Protein AF-A0A5N5H9E5-F1 (afdb_monomer_lite)

Structure (mmCIF, N/CA/C/O backbone):
data_AF-A0A5N5H9E5-F1
#
_entry.id   AF-A0A5N5H9E5-F1
#
loop_
_atom_site.group_PDB
_atom_site.id
_atom_site.type_symbol
_atom_site.label_atom_id
_atom_site.label_alt_id
_atom_site.label_comp_id
_atom_site.label_asym_id
_atom_site.label_entity_id
_atom_site.label_seq_id
_atom_site.pdbx_PDB_ins_code
_atom_site.Cartn_x
_atom_site.Cartn_y
_atom_site.Cartn_z
_atom_site.occupancy
_atom_site.B_iso_or_equiv
_atom_site.auth_seq_id
_atom_site.auth_comp_id
_atom_site.auth_asym_id
_atom_site.auth_atom_id
_atom_site.pdbx_PDB_model_num
ATOM 1 N N . MET A 1 1 ? -6.310 -2.567 -4.859 1.00 86.06 1 MET A N 1
ATOM 2 C CA . MET A 1 1 ? -6.602 -1.436 -3.946 1.00 86.06 1 MET A CA 1
ATOM 3 C C . MET A 1 1 ? -6.252 -1.891 -2.545 1.00 86.06 1 MET A C 1
ATOM 5 O O . MET A 1 1 ? -6.717 -2.955 -2.162 1.00 86.06 1 MET A O 1
ATOM 9 N N . GLU A 1 2 ? -5.451 -1.127 -1.807 1.00 93.12 2 GLU A N 1
ATOM 10 C CA . GLU A 1 2 ? -4.967 -1.506 -0.473 1.00 93.12 2 GLU A CA 1
ATOM 11 C C . GLU A 1 2 ? -5.280 -0.412 0.547 1.00 93.12 2 GLU A C 1
ATOM 13 O O . GLU A 1 2 ? -5.255 0.776 0.218 1.00 93.12 2 GLU A O 1
ATOM 18 N N . ILE A 1 3 ? -5.565 -0.806 1.791 1.00 95.50 3 ILE A N 1
ATOM 19 C CA . ILE A 1 3 ? -5.853 0.115 2.894 1.00 95.50 3 ILE A CA 1
ATOM 20 C C . ILE A 1 3 ? -4.979 -0.265 4.088 1.00 95.50 3 ILE A C 1
ATOM 22 O O . ILE A 1 3 ? -5.085 -1.366 4.622 1.00 95.50 3 ILE A O 1
ATOM 26 N N . TYR A 1 4 ? -4.143 0.673 4.532 1.00 96.44 4 TYR A N 1
ATOM 27 C CA . TYR A 1 4 ? -3.270 0.510 5.694 1.00 96.44 4 TYR A CA 1
ATOM 28 C C . TYR A 1 4 ? -3.863 1.258 6.884 1.00 96.44 4 TYR A C 1
ATOM 30 O O . TYR A 1 4 ? -4.054 2.473 6.826 1.00 96.44 4 TYR A O 1
ATOM 38 N N . VAL A 1 5 ? -4.133 0.540 7.975 1.00 96.94 5 VAL A N 1
ATOM 39 C CA . VAL A 1 5 ? -4.776 1.096 9.173 1.00 96.94 5 VAL A CA 1
ATOM 40 C C . VAL A 1 5 ? -4.010 0.745 10.441 1.00 96.94 5 VAL A C 1
ATOM 42 O O . VAL A 1 5 ? -3.345 -0.284 10.528 1.00 96.94 5 VAL A O 1
ATOM 45 N N . VAL A 1 6 ? -4.141 1.599 11.455 1.00 96.69 6 VAL A N 1
ATOM 46 C CA . VAL A 1 6 ? -3.755 1.280 12.833 1.00 96.69 6 VAL A CA 1
ATOM 47 C C . VAL A 1 6 ? -5.039 1.014 13.601 1.00 96.69 6 VAL A C 1
ATOM 49 O O . VAL A 1 6 ? -5.845 1.924 13.774 1.00 96.69 6 VAL A O 1
ATOM 52 N N . ALA A 1 7 ? -5.231 -0.223 14.049 1.00 95.88 7 ALA A N 1
ATOM 53 C CA . ALA A 1 7 ? -6.426 -0.640 14.773 1.00 95.88 7 ALA 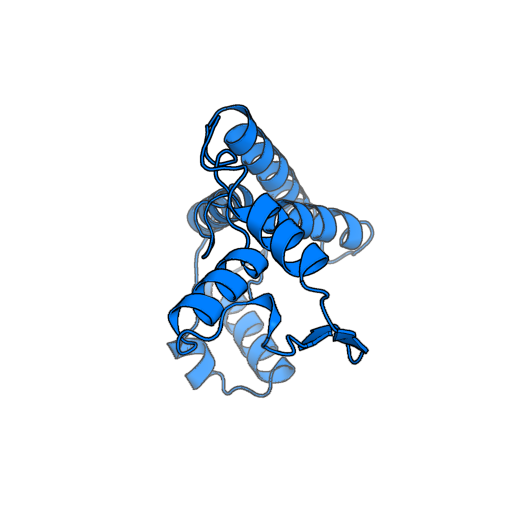A CA 1
ATOM 54 C C . ALA A 1 7 ? -6.084 -1.030 16.217 1.00 95.88 7 ALA A C 1
ATOM 56 O O . ALA A 1 7 ? -5.076 -1.689 16.462 1.00 95.88 7 ALA A O 1
ATOM 57 N N . LEU A 1 8 ? -6.951 -0.664 17.167 1.00 95.44 8 LEU A N 1
ATOM 58 C CA . LEU A 1 8 ? -6.832 -1.086 18.573 1.00 95.44 8 LEU A CA 1
ATOM 59 C C . LEU A 1 8 ? -7.134 -2.581 18.759 1.00 95.44 8 LEU A C 1
ATOM 61 O O . LEU A 1 8 ? -6.626 -3.217 19.675 1.00 95.44 8 LEU A O 1
ATOM 65 N N . SER A 1 9 ? -7.964 -3.145 17.880 1.00 97.25 9 SER A N 1
ATOM 66 C CA . SER A 1 9 ? -8.288 -4.567 17.822 1.00 97.25 9 SER A CA 1
ATOM 67 C C . SER A 1 9 ? -8.272 -5.006 16.368 1.00 97.25 9 SER A C 1
ATOM 69 O O . SER A 1 9 ? -8.953 -4.407 15.537 1.00 97.25 9 SER A O 1
ATOM 71 N N . GLN A 1 10 ? -7.518 -6.063 16.066 1.00 93.25 10 GLN A N 1
ATOM 72 C CA . GLN A 1 10 ? -7.395 -6.588 14.705 1.00 93.25 10 GLN A CA 1
ATOM 73 C C . GLN A 1 10 ? -8.758 -7.014 14.153 1.00 93.25 10 GLN A C 1
ATOM 75 O O . GLN A 1 10 ? -9.185 -6.520 13.116 1.00 93.25 10 GLN A O 1
ATOM 80 N N . HIS A 1 11 ? -9.489 -7.856 14.886 1.00 94.75 11 HIS A N 1
ATOM 81 C CA . HIS A 1 11 ? -10.773 -8.374 14.416 1.00 94.75 11 HIS A CA 1
ATOM 82 C C . HIS A 1 11 ? -11.819 -7.265 14.218 1.00 94.75 11 HIS A C 1
ATOM 84 O O . HIS A 1 11 ? -12.516 -7.246 13.204 1.00 94.75 11 HIS A O 1
ATOM 90 N N . ARG A 1 12 ? -11.938 -6.323 15.169 1.00 96.56 12 ARG A N 1
ATOM 91 C CA . ARG A 1 12 ? -12.896 -5.210 15.037 1.00 96.56 12 ARG A CA 1
ATOM 92 C C . ARG A 1 12 ? -12.495 -4.249 13.921 1.00 96.56 12 ARG A C 1
ATOM 94 O O . ARG A 1 12 ? -13.334 -3.928 13.092 1.00 96.56 12 ARG A O 1
ATOM 101 N N . GLY A 1 13 ? -11.215 -3.883 13.841 1.00 96.50 13 GLY A N 1
ATOM 102 C CA . GLY A 1 13 ? -10.713 -2.990 12.797 1.00 96.50 13 GLY A CA 1
ATOM 103 C C . GLY A 1 13 ? -10.916 -3.557 11.392 1.00 96.50 13 GLY A C 1
ATOM 104 O O . GLY A 1 13 ? -11.379 -2.847 10.507 1.00 96.50 13 GLY A O 1
ATOM 105 N N . VAL A 1 14 ? -10.650 -4.851 11.186 1.00 96.62 14 VAL A N 1
ATOM 106 C CA . VAL A 1 14 ? -10.886 -5.506 9.888 1.00 96.62 14 VAL A CA 1
ATOM 107 C C . VAL A 1 14 ? -12.366 -5.500 9.523 1.00 96.62 14 VAL A C 1
ATOM 109 O O . VAL A 1 14 ? -12.708 -5.215 8.375 1.00 96.62 14 VAL A O 1
ATOM 112 N N . LYS A 1 15 ? -13.248 -5.786 10.487 1.00 97.00 15 LYS A N 1
ATOM 113 C CA . LYS A 1 15 ? -14.696 -5.737 10.273 1.00 97.00 15 LYS A CA 1
ATOM 114 C C . LYS A 1 15 ? -15.147 -4.333 9.857 1.00 97.00 15 LYS A C 1
ATOM 116 O O . LYS A 1 15 ? -15.760 -4.197 8.804 1.00 97.00 15 LYS A O 1
ATOM 121 N N . GLU A 1 16 ? -14.772 -3.310 10.622 1.00 97.69 16 GLU A N 1
ATOM 122 C CA . GLU A 1 16 ? -15.141 -1.910 10.366 1.00 97.69 16 GLU A CA 1
ATOM 123 C C . GLU A 1 16 ? -14.642 -1.419 8.998 1.00 97.69 16 GLU A C 1
ATOM 125 O O . GLU A 1 16 ? -15.397 -0.813 8.238 1.00 97.69 16 GLU A O 1
ATOM 130 N N . VAL A 1 17 ? -13.392 -1.733 8.633 1.00 97.31 17 VAL A N 1
ATOM 131 C CA . VAL A 1 17 ? -12.836 -1.377 7.317 1.00 97.31 17 VAL A CA 1
ATOM 132 C C . VAL A 1 17 ? -13.564 -2.108 6.189 1.00 97.31 17 VAL A C 1
ATOM 134 O O . VAL A 1 17 ? -13.841 -1.508 5.155 1.00 97.31 17 VAL A O 1
ATOM 137 N N . THR A 1 18 ? -13.915 -3.381 6.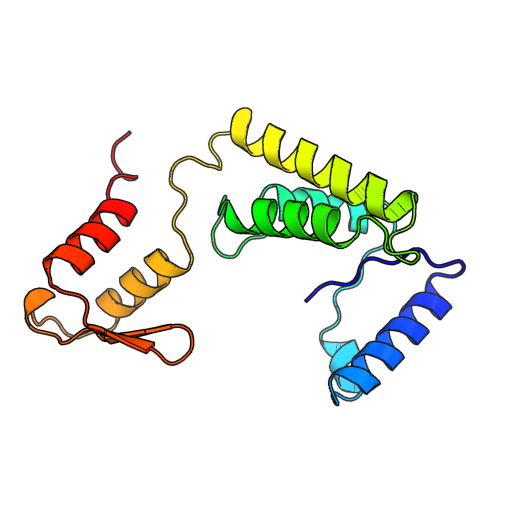376 1.00 97.12 18 THR A N 1
ATOM 138 C CA . THR A 1 18 ? -14.622 -4.163 5.346 1.00 97.12 18 THR A CA 1
ATOM 139 C C . THR A 1 18 ? -16.047 -3.648 5.133 1.00 97.12 18 THR A C 1
ATOM 141 O O . THR A 1 18 ? -16.496 -3.522 3.995 1.00 97.12 18 THR A O 1
ATOM 144 N N . GLU A 1 19 ? -16.752 -3.298 6.210 1.00 97.25 19 GLU A N 1
ATOM 145 C CA . GLU A 1 19 ? -18.079 -2.675 6.141 1.00 97.25 19 GLU A CA 1
ATOM 146 C C . GLU A 1 19 ? -18.014 -1.303 5.459 1.00 97.25 19 GLU A C 1
ATOM 148 O O . GLU A 1 19 ? -18.841 -0.997 4.597 1.00 97.25 19 GLU A O 1
ATOM 153 N N . TRP A 1 20 ? -16.991 -0.502 5.775 1.00 97.81 20 TRP A N 1
ATOM 154 C CA . TRP A 1 20 ? -16.737 0.761 5.088 1.00 97.81 20 TRP A CA 1
ATOM 155 C C . TRP A 1 20 ? -16.476 0.552 3.589 1.00 97.81 20 TRP A C 1
ATOM 157 O O . TRP A 1 20 ? -17.109 1.214 2.769 1.00 97.81 20 TRP A O 1
ATOM 167 N N . MET A 1 21 ? -15.627 -0.412 3.211 1.00 96.94 21 MET A N 1
ATOM 168 C CA . MET A 1 21 ? -15.360 -0.745 1.806 1.00 96.94 21 MET A CA 1
ATOM 169 C C . MET A 1 21 ? -16.633 -1.159 1.068 1.00 96.94 21 MET A C 1
ATOM 171 O O . MET A 1 21 ? -16.857 -0.706 -0.054 1.00 96.94 21 MET A O 1
ATOM 175 N N . SER A 1 22 ? -17.479 -1.978 1.695 1.00 97.19 22 SER A N 1
ATOM 176 C CA . SER A 1 22 ? -18.761 -2.393 1.120 1.00 97.19 22 SER A CA 1
ATOM 177 C C . SER A 1 22 ? -19.670 -1.190 0.874 1.00 97.19 22 SER A C 1
ATOM 179 O O . SER A 1 22 ? -20.167 -1.005 -0.235 1.00 97.19 22 SER A O 1
ATOM 181 N N . LYS A 1 23 ? -19.797 -0.297 1.863 1.00 97.62 23 LYS A N 1
ATOM 182 C CA . LYS A 1 23 ? -20.603 0.925 1.747 1.00 97.62 23 LYS A CA 1
ATOM 183 C C . LYS A 1 23 ? -20.090 1.877 0.663 1.00 97.62 23 LYS A C 1
ATOM 185 O O . LYS A 1 23 ? -20.892 2.511 -0.014 1.00 97.62 23 LYS A O 1
ATOM 190 N N . THR A 1 24 ? -18.774 2.006 0.515 1.00 96.69 24 THR A N 1
ATOM 191 C CA . THR A 1 24 ? -18.159 2.928 -0.450 1.00 96.69 24 THR A CA 1
ATOM 192 C C . THR A 1 24 ? -18.160 2.382 -1.877 1.00 96.69 24 THR A C 1
ATOM 194 O O . THR A 1 24 ? -18.317 3.156 -2.815 1.00 96.69 24 THR A O 1
ATOM 197 N N . SER A 1 25 ? -17.977 1.072 -2.053 1.00 95.50 25 SER A N 1
ATOM 198 C CA . SER A 1 25 ? -17.899 0.438 -3.378 1.00 95.50 25 SER A CA 1
ATOM 199 C C . SER A 1 25 ? -19.243 -0.065 -3.910 1.00 95.50 25 SER A C 1
ATOM 201 O O . SER A 1 25 ? -19.370 -0.268 -5.113 1.00 95.50 25 SER A O 1
ATOM 203 N N . GLY A 1 26 ? -20.227 -0.299 -3.035 1.00 95.94 26 GLY A N 1
ATOM 204 C CA . GLY A 1 26 ? -21.482 -0.975 -3.376 1.00 95.94 26 GLY A CA 1
ATOM 205 C C . GLY A 1 26 ? -21.368 -2.503 -3.464 1.00 95.94 26 GLY A C 1
ATOM 206 O O . GLY A 1 26 ? -22.378 -3.170 -3.674 1.00 95.94 26 GLY A O 1
ATOM 207 N N . VAL A 1 27 ? -20.170 -3.069 -3.278 1.00 96.88 27 VAL A N 1
ATOM 208 C CA . VAL A 1 27 ? -19.931 -4.519 -3.321 1.00 96.88 27 VAL A CA 1
ATOM 209 C C . VAL A 1 27 ? -20.325 -5.153 -1.980 1.00 96.88 27 VAL A C 1
ATOM 211 O O . VAL A 1 27 ? -19.908 -4.648 -0.931 1.00 96.88 27 VAL A O 1
ATOM 214 N N . PRO A 1 28 ? -21.097 -6.256 -1.954 1.00 97.69 28 PRO A N 1
ATOM 215 C CA . PRO A 1 28 ? -21.467 -6.933 -0.713 1.00 97.69 28 PRO A CA 1
ATOM 216 C C . PRO A 1 28 ? -20.254 -7.395 0.108 1.00 97.69 28 PRO A C 1
ATOM 218 O O . PRO A 1 28 ? -19.263 -7.883 -0.432 1.00 97.69 28 PRO A O 1
ATOM 221 N N . VAL A 1 29 ? -20.356 -7.329 1.441 1.00 96.62 29 VAL A N 1
ATOM 222 C CA . VAL A 1 29 ? -19.297 -7.796 2.363 1.00 96.62 29 VAL A CA 1
ATOM 223 C C . VAL A 1 29 ? -18.903 -9.254 2.099 1.00 96.62 29 VAL A C 1
ATOM 225 O O . VAL A 1 29 ? -17.728 -9.597 2.208 1.00 96.62 29 VAL A O 1
ATOM 228 N N . SER A 1 30 ? -19.861 -10.114 1.746 1.00 96.12 30 SER A N 1
ATOM 229 C CA . SER A 1 30 ? -19.603 -11.524 1.432 1.00 96.12 30 SER A CA 1
ATOM 230 C C . SER A 1 30 ? -18.671 -11.693 0.233 1.00 96.12 30 SER A C 1
ATOM 232 O O . SER A 1 30 ? -17.759 -12.509 0.295 1.00 96.12 30 SER A O 1
ATOM 234 N N . GLU A 1 31 ? -18.868 -10.898 -0.817 1.00 95.94 31 GLU A N 1
ATOM 235 C CA . GLU A 1 31 ? -18.039 -10.911 -2.025 1.00 95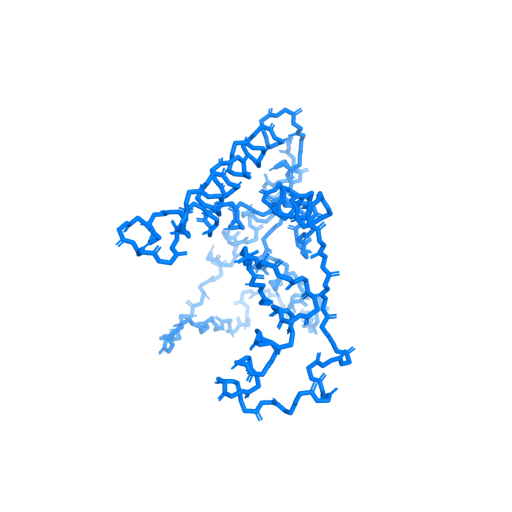.94 31 GLU A CA 1
ATOM 236 C C . GLU A 1 31 ? -16.657 -10.310 -1.745 1.00 95.94 31 GLU A C 1
ATOM 238 O O . GLU A 1 31 ? -15.636 -10.905 -2.087 1.00 95.94 31 GLU A O 1
ATOM 243 N N . LEU A 1 32 ? -16.596 -9.200 -1.000 1.00 94.62 32 LEU A N 1
ATOM 244 C CA . LEU A 1 32 ? -15.320 -8.633 -0.557 1.00 94.62 32 LEU A CA 1
ATOM 245 C C . LEU A 1 32 ? -14.503 -9.645 0.251 1.00 94.62 32 LEU A C 1
ATOM 247 O O . LEU A 1 32 ? -13.308 -9.784 0.019 1.00 94.62 32 LEU A O 1
ATOM 251 N N . CYS A 1 33 ? -15.125 -10.380 1.174 1.00 93.56 33 CYS A N 1
ATOM 252 C CA . CYS A 1 33 ? -14.439 -11.380 1.991 1.00 93.56 33 CYS A CA 1
ATOM 253 C C . CYS A 1 33 ? -13.832 -12.532 1.175 1.00 93.56 33 CYS A C 1
ATOM 255 O O . CYS A 1 33 ? -12.838 -13.097 1.625 1.00 93.56 33 CYS A O 1
ATOM 257 N N . GLN A 1 34 ? -14.385 -12.867 0.004 1.00 94.31 34 GLN A N 1
ATOM 258 C CA . GLN A 1 34 ? -13.849 -13.920 -0.870 1.00 94.31 34 GLN A CA 1
ATOM 259 C C . GLN A 1 34 ? -12.562 -13.492 -1.586 1.00 94.31 34 GLN A C 1
ATOM 261 O O . GLN A 1 34 ? -11.706 -14.329 -1.858 1.00 94.31 34 GLN A O 1
ATOM 266 N N . HIS A 1 35 ? -12.406 -12.193 -1.853 1.00 92.25 35 HIS A N 1
ATOM 267 C CA . HIS A 1 35 ? -11.272 -11.640 -2.602 1.00 92.25 35 HIS A CA 1
ATOM 268 C C . HIS A 1 35 ? -10.345 -10.757 -1.753 1.00 92.25 35 HIS A C 1
ATOM 270 O O . HIS A 1 35 ? -9.388 -10.176 -2.267 1.00 92.25 35 HIS A O 1
ATOM 276 N N . ARG A 1 36 ? -10.616 -10.620 -0.450 1.00 91.75 36 ARG A N 1
ATOM 277 C CA . ARG A 1 36 ? -9.841 -9.753 0.441 1.00 91.75 36 ARG A CA 1
ATOM 278 C C . ARG A 1 36 ? -8.488 -10.375 0.759 1.00 91.75 36 ARG A C 1
ATOM 280 O O . ARG A 1 36 ? -8.402 -11.405 1.422 1.00 91.75 36 ARG A O 1
ATOM 287 N N . PHE A 1 37 ? -7.439 -9.644 0.414 1.00 94.19 37 PHE A N 1
ATOM 288 C CA . PHE A 1 37 ? -6.095 -9.852 0.934 1.00 94.19 37 PHE A CA 1
ATOM 289 C C . PHE A 1 37 ? -5.934 -9.181 2.304 1.00 94.19 37 PHE A C 1
ATOM 291 O O . PHE A 1 37 ? -6.368 -8.041 2.493 1.00 94.19 37 PHE A O 1
ATOM 298 N N . LEU A 1 38 ? -5.350 -9.885 3.278 1.00 96.62 38 LEU A N 1
ATOM 299 C CA . LEU A 1 38 ? -5.248 -9.407 4.655 1.00 96.62 38 LEU A CA 1
ATOM 300 C C . LEU A 1 38 ? -3.920 -9.813 5.292 1.00 96.62 38 LEU A C 1
ATOM 302 O O . LEU A 1 38 ? -3.627 -10.998 5.415 1.00 96.62 38 LEU A O 1
ATOM 306 N N . LEU A 1 39 ? -3.165 -8.819 5.756 1.00 97.25 39 LEU A N 1
ATOM 307 C CA . LEU A 1 39 ? -1.895 -8.994 6.456 1.00 97.25 39 LEU A CA 1
ATOM 308 C C . LEU A 1 39 ? -1.873 -8.171 7.742 1.00 97.25 39 LEU A C 1
ATOM 310 O O . LEU A 1 39 ? -2.563 -7.156 7.863 1.00 97.25 39 LEU A O 1
ATOM 314 N N . TYR A 1 40 ? -1.032 -8.578 8.693 1.00 97.19 40 TYR A N 1
ATOM 315 C CA . TYR A 1 40 ? -0.917 -7.920 9.990 1.00 97.19 40 TYR A CA 1
ATOM 316 C C . TYR A 1 40 ? 0.527 -7.549 10.312 1.00 97.19 40 TYR A C 1
ATOM 318 O O . TYR A 1 40 ? 1.459 -8.289 10.017 1.00 97.19 40 TYR A O 1
ATOM 326 N N . ASN A 1 41 ? 0.707 -6.425 11.008 1.00 96.50 41 ASN A N 1
ATOM 327 C CA . ASN A 1 41 ? 1.965 -6.042 11.650 1.00 96.50 41 ASN A CA 1
ATOM 328 C C . ASN A 1 41 ? 3.192 -6.133 10.716 1.00 96.50 41 ASN A C 1
ATOM 330 O O . ASN A 1 41 ? 3.349 -5.312 9.809 1.00 96.50 41 ASN A O 1
ATOM 334 N N . LYS A 1 42 ? 4.076 -7.109 10.970 1.00 97.06 42 LYS A N 1
ATOM 335 C CA . LYS A 1 42 ? 5.313 -7.322 10.215 1.00 97.06 42 LYS A CA 1
ATOM 336 C C . LYS A 1 42 ? 5.021 -7.712 8.774 1.00 97.06 42 LYS A C 1
ATOM 338 O O . LYS A 1 42 ? 5.648 -7.141 7.896 1.00 97.06 42 LYS A O 1
ATOM 343 N N . ASP A 1 43 ? 4.034 -8.570 8.539 1.00 96.88 43 ASP A N 1
ATOM 344 C CA . ASP A 1 43 ? 3.695 -9.032 7.192 1.00 96.88 43 ASP A CA 1
ATOM 345 C C . ASP A 1 43 ? 3.146 -7.872 6.356 1.00 96.88 43 ASP A C 1
ATOM 347 O O . ASP A 1 43 ? 3.577 -7.656 5.233 1.00 96.88 43 ASP A O 1
ATOM 351 N N . ALA A 1 44 ? 2.289 -7.027 6.942 1.00 96.69 44 ALA A N 1
ATOM 352 C CA . ALA A 1 44 ? 1.798 -5.819 6.271 1.00 96.69 44 ALA A CA 1
ATOM 353 C C . ALA A 1 44 ? 2.922 -4.804 5.980 1.00 96.69 44 ALA A C 1
ATOM 355 O O . ALA A 1 44 ? 2.889 -4.095 4.975 1.00 96.69 44 ALA A O 1
ATOM 356 N N . THR A 1 45 ? 3.920 -4.721 6.865 1.00 97.31 45 THR A N 1
ATOM 357 C CA . THR A 1 45 ? 5.098 -3.861 6.664 1.00 97.31 45 THR A CA 1
ATOM 358 C C . THR A 1 45 ? 5.983 -4.399 5.543 1.00 97.31 45 THR A C 1
ATOM 360 O O . THR A 1 45 ? 6.407 -3.633 4.681 1.00 97.31 45 THR A O 1
ATOM 363 N N . GLN A 1 46 ? 6.235 -5.708 5.561 1.00 96.12 46 GLN A N 1
ATOM 364 C CA . GLN A 1 46 ? 7.019 -6.424 4.565 1.00 96.12 46 GLN A CA 1
ATOM 365 C C . GLN A 1 46 ? 6.384 -6.289 3.179 1.00 96.12 46 GLN A C 1
ATOM 367 O O . GLN A 1 46 ? 7.061 -5.862 2.250 1.00 96.12 46 GLN A O 1
ATOM 372 N N . HIS A 1 47 ? 5.073 -6.512 3.078 1.00 95.06 47 HIS A N 1
ATOM 373 C CA . HIS A 1 47 ? 4.305 -6.336 1.846 1.00 95.06 47 HIS A CA 1
ATOM 374 C C . HIS A 1 47 ? 4.463 -4.932 1.263 1.00 95.06 47 HIS A C 1
ATOM 376 O O . HIS A 1 47 ? 4.856 -4.773 0.112 1.00 95.06 47 HIS A O 1
ATOM 382 N N . LEU A 1 48 ? 4.279 -3.880 2.071 1.00 95.44 48 LEU A N 1
ATOM 383 C CA . LEU A 1 48 ? 4.466 -2.510 1.585 1.00 95.44 48 LEU A CA 1
ATOM 384 C C . LEU A 1 48 ? 5.901 -2.251 1.095 1.00 95.44 48 LEU A C 1
ATOM 386 O O . LEU A 1 48 ? 6.108 -1.455 0.173 1.00 95.44 48 LEU A O 1
ATOM 390 N N . PHE A 1 49 ? 6.903 -2.877 1.717 1.00 94.94 49 PHE A N 1
ATOM 391 C CA . PHE A 1 49 ? 8.296 -2.763 1.289 1.00 94.94 49 PHE A CA 1
ATOM 392 C C . PHE A 1 49 ? 8.536 -3.479 -0.041 1.00 94.94 49 PHE A C 1
ATOM 394 O O . PHE A 1 49 ? 9.169 -2.891 -0.917 1.00 94.94 49 PHE A O 1
ATOM 401 N N . GLU A 1 50 ? 7.990 -4.680 -0.220 1.00 91.31 50 GLU A N 1
ATOM 402 C CA . GLU A 1 50 ? 8.056 -5.458 -1.464 1.00 91.31 50 GLU A CA 1
ATOM 403 C C . GLU A 1 50 ? 7.344 -4.739 -2.616 1.00 91.31 50 GLU A C 1
ATOM 405 O O . GLU A 1 50 ? 7.933 -4.533 -3.683 1.00 91.31 50 GLU A O 1
ATOM 410 N N . VAL A 1 51 ? 6.137 -4.225 -2.364 1.00 90.00 51 VAL A N 1
ATOM 411 C CA . VAL A 1 51 ? 5.377 -3.378 -3.295 1.00 90.00 51 VAL A CA 1
ATOM 412 C C . VAL A 1 51 ? 6.177 -2.123 -3.657 1.00 90.00 51 VAL A C 1
ATOM 414 O O . VAL A 1 51 ? 6.369 -1.814 -4.832 1.00 90.00 51 VAL A O 1
ATOM 417 N N . SER A 1 52 ? 6.732 -1.409 -2.671 1.00 90.38 52 SER A N 1
ATOM 418 C CA . SER A 1 52 ? 7.520 -0.185 -2.920 1.00 90.38 52 SER A CA 1
ATOM 419 C C . SER A 1 52 ? 8.826 -0.454 -3.678 1.00 90.38 52 SER A C 1
ATOM 421 O O . SER A 1 52 ? 9.298 0.401 -4.442 1.00 90.38 52 SER A O 1
ATOM 423 N N . ALA A 1 53 ? 9.417 -1.632 -3.476 1.00 87.94 53 ALA A N 1
ATOM 424 C CA . ALA A 1 53 ? 10.571 -2.118 -4.222 1.00 87.94 53 ALA A CA 1
ATOM 425 C C . ALA A 1 53 ? 10.218 -2.512 -5.666 1.00 87.94 53 ALA A C 1
ATOM 427 O O . ALA A 1 53 ? 11.101 -2.500 -6.518 1.00 87.94 53 ALA A O 1
ATOM 428 N N . GLY A 1 54 ? 8.938 -2.758 -5.964 1.00 80.44 54 GLY A N 1
ATOM 429 C CA . GLY A 1 54 ? 8.474 -3.227 -7.269 1.00 80.44 54 GLY A CA 1
ATOM 430 C C . GLY A 1 54 ? 8.677 -4.730 -7.476 1.00 80.44 54 GLY A C 1
ATOM 431 O O . GLY A 1 54 ? 8.744 -5.161 -8.624 1.00 80.44 54 GLY A O 1
ATOM 432 N N . LEU A 1 55 ? 8.809 -5.496 -6.384 1.00 77.19 55 LEU A N 1
ATOM 433 C CA . LEU A 1 55 ? 8.920 -6.961 -6.399 1.00 77.19 55 LEU A CA 1
ATOM 434 C C . LEU A 1 55 ? 7.559 -7.634 -6.616 1.00 77.19 55 LEU A C 1
ATOM 436 O O . LEU A 1 55 ? 7.492 -8.676 -7.253 1.00 77.19 55 LEU A O 1
ATOM 440 N N . ASP A 1 56 ? 6.490 -7.005 -6.128 1.00 65.56 56 ASP A N 1
ATOM 441 C CA . ASP A 1 56 ? 5.104 -7.473 -6.259 1.00 65.56 56 ASP A CA 1
ATOM 442 C C . ASP A 1 56 ? 4.334 -6.664 -7.322 1.00 65.56 56 ASP A C 1
ATOM 444 O O . ASP A 1 56 ? 3.212 -6.200 -7.129 1.00 65.56 56 ASP A O 1
ATOM 448 N N . SER A 1 57 ? 4.999 -6.384 -8.444 1.00 63.62 57 SER A N 1
ATOM 449 C CA . SER A 1 57 ? 4.418 -5.662 -9.577 1.00 63.62 57 SER A CA 1
ATOM 450 C C . SER A 1 57 ? 4.211 -6.616 -10.746 1.00 63.62 57 SER A C 1
ATOM 452 O O . SER A 1 57 ? 5.094 -7.419 -11.044 1.00 63.62 57 SER A O 1
ATOM 454 N N . LEU A 1 58 ? 3.089 -6.468 -11.467 1.00 54.62 58 LEU A N 1
ATOM 455 C CA . LEU A 1 58 ? 2.853 -7.149 -12.753 1.00 54.62 58 LEU A CA 1
ATOM 456 C C . LEU A 1 58 ? 3.998 -6.911 -13.743 1.00 54.62 58 LEU A C 1
ATOM 458 O O . LEU A 1 58 ? 4.238 -7.738 -14.620 1.00 54.62 58 LEU A O 1
ATOM 462 N N . VAL A 1 59 ? 4.699 -5.786 -13.584 1.00 57.47 59 VAL A N 1
ATOM 463 C CA . VAL A 1 59 ? 5.947 -5.512 -14.278 1.00 57.47 59 VAL A CA 1
ATOM 464 C C . VAL A 1 59 ? 7.032 -5.187 -13.259 1.00 57.47 59 VAL A C 1
ATOM 466 O O . VAL A 1 59 ? 7.009 -4.135 -12.607 1.00 57.47 59 VAL A O 1
ATOM 469 N N . LEU A 1 60 ? 7.949 -6.138 -13.084 1.00 56.94 60 LEU A N 1
ATOM 470 C CA . LEU A 1 60 ? 9.021 -6.073 -12.095 1.00 56.94 60 LEU A CA 1
ATOM 471 C C . LEU A 1 60 ? 9.835 -4.789 -12.266 1.00 56.94 60 LEU A C 1
A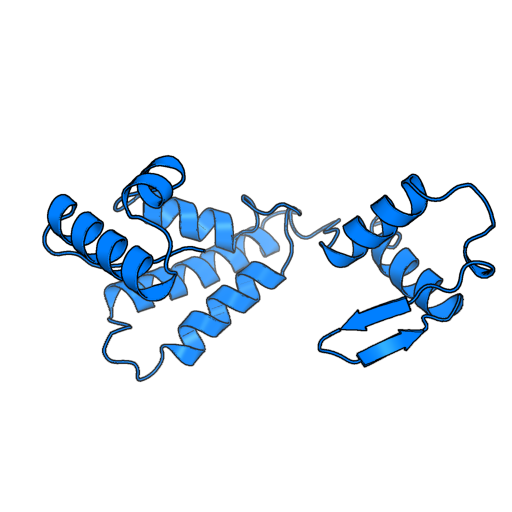TOM 473 O O . LEU A 1 60 ? 10.280 -4.479 -13.365 1.00 56.94 60 LEU A O 1
ATOM 477 N N . GLY A 1 61 ? 10.013 -4.053 -11.166 1.00 54.09 61 GLY A N 1
ATOM 478 C CA . GLY A 1 61 ? 10.849 -2.851 -11.096 1.00 54.09 61 GLY A CA 1
ATOM 479 C C . GLY A 1 61 ? 10.178 -1.528 -11.495 1.00 54.09 61 GLY A C 1
ATOM 480 O O . GLY A 1 61 ? 10.765 -0.465 -11.249 1.00 54.09 61 GLY A O 1
ATOM 481 N N . GLU A 1 62 ? 8.948 -1.535 -12.027 1.00 67.06 62 GLU A N 1
ATOM 482 C CA . GLU A 1 62 ? 8.285 -0.330 -12.547 1.00 67.06 62 GLU A CA 1
ATOM 483 C C . GLU A 1 62 ? 8.291 0.820 -11.517 1.00 67.06 62 GLU A C 1
ATOM 485 O O . GLU A 1 62 ? 7.759 0.727 -10.407 1.00 67.06 62 GLU A O 1
ATOM 490 N N . GLY A 1 63 ? 8.934 1.940 -11.871 1.00 64.31 63 GLY A N 1
ATOM 491 C CA . GLY A 1 63 ? 9.148 3.086 -10.975 1.00 64.31 63 GLY A CA 1
ATOM 492 C C . GLY A 1 63 ? 7.868 3.794 -10.512 1.00 64.31 63 GLY A C 1
ATOM 493 O O . GLY A 1 63 ? 7.909 4.596 -9.572 1.00 64.31 63 GLY A O 1
ATOM 494 N N . GLN A 1 64 ? 6.732 3.501 -11.151 1.00 72.81 64 GLN A N 1
ATOM 495 C CA . GLN A 1 64 ? 5.450 4.148 -10.886 1.00 72.81 64 GLN A CA 1
ATOM 496 C C . GLN A 1 64 ? 4.931 3.866 -9.473 1.00 72.81 64 GLN A C 1
ATOM 498 O O . GLN A 1 64 ? 4.441 4.788 -8.818 1.00 72.81 64 GLN A O 1
ATOM 503 N N . ILE A 1 65 ? 5.113 2.647 -8.952 1.00 81.81 65 ILE A N 1
ATOM 504 C CA . ILE A 1 65 ? 4.630 2.289 -7.609 1.00 81.81 65 ILE A CA 1
ATOM 505 C C . ILE A 1 65 ? 5.330 3.142 -6.542 1.00 81.81 65 ILE A C 1
ATOM 507 O O . ILE A 1 65 ? 4.682 3.767 -5.702 1.00 81.81 65 ILE A O 1
ATOM 511 N N . LEU A 1 66 ? 6.658 3.289 -6.619 1.00 87.19 66 LEU A N 1
ATOM 512 C CA . LEU A 1 66 ? 7.405 4.133 -5.680 1.00 87.19 66 LEU A CA 1
ATOM 513 C C . LEU A 1 66 ? 6.993 5.613 -5.777 1.00 87.19 66 LEU A C 1
ATOM 515 O O . LEU A 1 66 ? 6.996 6.328 -4.770 1.00 87.19 66 LEU A O 1
ATOM 519 N N . ALA A 1 67 ? 6.640 6.093 -6.972 1.00 88.06 67 ALA A N 1
ATOM 520 C CA . ALA A 1 67 ? 6.114 7.444 -7.157 1.00 88.06 67 ALA A CA 1
ATOM 521 C C . ALA A 1 67 ? 4.739 7.621 -6.487 1.00 88.06 67 ALA A C 1
ATOM 523 O O . ALA A 1 67 ? 4.520 8.627 -5.809 1.00 88.06 67 ALA A O 1
ATOM 524 N N . GLN A 1 68 ? 3.850 6.631 -6.591 1.00 89.50 68 GLN A N 1
ATOM 525 C CA . GLN A 1 68 ? 2.552 6.635 -5.911 1.00 89.50 68 GLN A CA 1
ATOM 526 C C . GLN A 1 68 ? 2.712 6.633 -4.384 1.00 89.50 68 GLN A C 1
ATOM 528 O O . GLN A 1 68 ? 2.089 7.448 -3.705 1.00 89.50 68 GLN A O 1
ATOM 533 N N . VAL A 1 69 ? 3.616 5.819 -3.832 1.00 92.81 69 VAL A N 1
ATOM 534 C CA . VAL A 1 69 ? 3.898 5.795 -2.382 1.00 92.81 69 VAL A CA 1
ATOM 535 C C . VAL A 1 69 ? 4.427 7.153 -1.895 1.00 92.81 69 VAL A C 1
ATOM 537 O O . VAL A 1 69 ? 3.993 7.661 -0.856 1.00 92.81 69 VAL A O 1
ATOM 540 N N . LYS A 1 70 ? 5.310 7.810 -2.666 1.00 93.31 70 LYS A N 1
ATOM 541 C CA . LYS A 1 70 ? 5.747 9.194 -2.386 1.00 93.31 70 LYS A CA 1
ATOM 542 C C . LYS A 1 70 ? 4.574 10.175 -2.399 1.00 93.31 70 LYS A C 1
ATOM 544 O O . LYS A 1 70 ? 4.509 11.054 -1.538 1.00 93.31 70 LYS A O 1
ATOM 549 N N . GLN A 1 71 ? 3.650 10.021 -3.346 1.00 94.00 71 GLN A N 1
ATOM 550 C CA . GLN A 1 71 ? 2.468 10.871 -3.450 1.00 94.00 71 GLN A CA 1
ATOM 551 C C . GLN A 1 71 ? 1.524 10.686 -2.256 1.00 94.00 71 GLN A C 1
ATOM 553 O O . GLN A 1 71 ? 1.022 11.685 -1.748 1.00 94.00 71 GLN A O 1
ATOM 558 N N . VAL A 1 72 ? 1.349 9.463 -1.739 1.00 95.06 72 VAL A N 1
ATOM 559 C CA . VAL A 1 72 ? 0.573 9.212 -0.509 1.00 95.06 72 VAL A CA 1
ATOM 560 C C . VAL A 1 72 ? 1.154 9.991 0.669 1.00 95.06 72 VAL A C 1
ATOM 562 O O . VAL A 1 72 ? 0.420 10.693 1.359 1.00 95.06 72 VAL A O 1
ATOM 565 N N . VAL A 1 73 ? 2.477 9.946 0.869 1.00 95.62 73 VAL A N 1
ATOM 566 C CA . VAL A 1 73 ? 3.126 10.724 1.941 1.00 95.62 73 VAL A CA 1
ATOM 567 C C . VAL A 1 73 ? 2.935 12.222 1.732 1.00 95.62 73 VAL A C 1
ATOM 569 O O . VAL A 1 73 ? 2.725 12.933 2.708 1.00 95.62 73 VAL A O 1
ATOM 572 N N . LYS A 1 74 ? 3.009 12.711 0.489 1.00 95.19 74 LYS A N 1
ATOM 573 C CA . LYS A 1 74 ? 2.825 14.132 0.167 1.00 95.19 74 LYS A CA 1
ATOM 574 C C . LYS A 1 74 ? 1.392 14.602 0.436 1.00 95.19 74 LYS A C 1
ATOM 576 O O . LYS A 1 74 ? 1.217 15.629 1.075 1.00 95.19 74 LYS A O 1
ATOM 581 N N . VAL A 1 75 ? 0.388 13.854 -0.021 1.00 95.12 75 VAL A N 1
ATOM 582 C CA . VAL A 1 75 ? -1.040 14.188 0.151 1.00 95.12 75 VAL A CA 1
ATOM 583 C C . VAL A 1 75 ? -1.492 13.998 1.598 1.00 95.12 75 VAL A C 1
ATOM 585 O O . VAL A 1 75 ? -2.323 14.753 2.085 1.00 95.12 75 VAL A O 1
ATOM 588 N N . GLY A 1 76 ? -0.926 13.020 2.307 1.00 93.00 76 GLY A N 1
ATOM 589 C CA . GLY A 1 76 ? -1.224 12.773 3.716 1.00 93.00 76 GLY A CA 1
ATOM 590 C C . GLY A 1 76 ? -0.647 13.820 4.673 1.00 93.00 76 GLY A C 1
ATOM 591 O O . GLY A 1 76 ? -1.021 13.841 5.845 1.00 93.00 76 GLY A O 1
ATOM 592 N N . GLN A 1 77 ? 0.255 14.702 4.224 1.00 90.12 77 GLN A N 1
ATOM 593 C CA . GLN A 1 77 ? 0.743 15.797 5.067 1.00 90.12 77 GLN A CA 1
ATOM 594 C C . GLN A 1 77 ? -0.410 16.734 5.439 1.00 90.12 77 GLN A C 1
ATOM 596 O O . GLN A 1 77 ? -1.107 17.253 4.576 1.00 90.12 77 GLN A O 1
ATOM 601 N N . GLY A 1 78 ? -0.608 16.946 6.741 1.00 87.81 78 GLY A N 1
ATOM 602 C CA . GLY A 1 78 ? -1.707 17.764 7.263 1.00 87.81 78 GLY A CA 1
ATOM 603 C C . GLY A 1 78 ? -3.042 17.024 7.407 1.00 87.81 78 GLY A C 1
ATOM 604 O O . GLY A 1 78 ? -3.975 17.579 7.978 1.00 87.81 78 GLY A O 1
ATOM 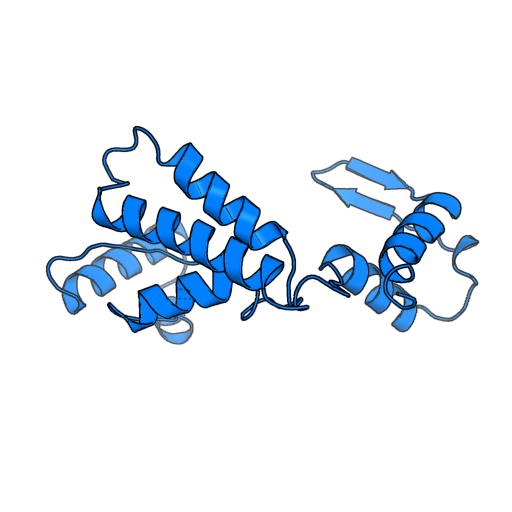605 N N . VAL A 1 79 ? -3.141 15.762 6.972 1.00 95.44 79 VAL A N 1
ATOM 606 C CA . VAL A 1 79 ? -4.332 14.934 7.199 1.00 95.44 79 VAL A CA 1
ATOM 607 C C . VAL A 1 79 ? -4.253 14.312 8.590 1.00 95.44 79 VAL A C 1
ATOM 609 O O . VAL A 1 79 ? -3.367 13.506 8.864 1.00 95.44 79 VAL A O 1
ATOM 612 N N . VAL A 1 80 ? -5.211 14.635 9.464 1.00 92.50 80 VAL A N 1
ATOM 613 C CA . VAL A 1 80 ? -5.260 14.128 10.853 1.00 92.50 80 VAL A CA 1
ATOM 614 C C . VAL A 1 80 ? -5.232 12.594 10.910 1.00 92.50 80 VAL A C 1
ATOM 616 O O . VAL A 1 80 ? -4.539 12.015 11.745 1.00 92.50 80 VAL A O 1
ATOM 619 N N . GLY A 1 81 ? -5.932 11.927 9.986 1.00 90.62 81 GLY A N 1
ATOM 620 C CA . GLY A 1 81 ? -5.955 10.464 9.881 1.00 90.62 81 GLY A CA 1
ATOM 621 C C . GLY A 1 81 ? -4.636 9.836 9.408 1.00 90.62 81 GLY A C 1
ATOM 622 O O . GLY A 1 81 ? -4.404 8.652 9.651 1.00 90.62 81 GLY A O 1
ATOM 623 N N . PHE A 1 82 ? -3.731 10.607 8.794 1.00 95.00 82 PHE A N 1
ATOM 624 C CA . PHE A 1 82 ? -2.403 10.140 8.390 1.00 95.00 82 PHE A CA 1
ATOM 625 C C . PHE A 1 82 ? -1.420 10.234 9.566 1.00 95.00 82 PHE A C 1
ATOM 627 O O . PHE A 1 82 ? -0.433 10.975 9.563 1.00 95.00 82 PHE A O 1
ATOM 634 N N . GLY A 1 83 ? -1.739 9.480 10.619 1.00 93.94 83 GLY A N 1
ATOM 635 C CA . GLY A 1 83 ? -1.042 9.520 11.897 1.00 93.94 83 GLY A CA 1
ATOM 636 C C . GLY A 1 83 ? 0.427 9.087 11.825 1.00 93.94 83 GLY A C 1
ATOM 637 O O . GLY A 1 83 ? 0.914 8.527 10.840 1.00 93.94 83 GLY A O 1
ATOM 638 N N . ARG A 1 84 ? 1.146 9.305 12.933 1.00 94.69 84 ARG A N 1
ATOM 639 C CA . ARG A 1 84 ? 2.602 9.094 13.041 1.00 94.69 84 ARG A CA 1
ATOM 640 C C . ARG A 1 84 ? 3.060 7.702 12.590 1.00 94.69 84 ARG A C 1
ATOM 642 O O . ARG A 1 84 ? 4.075 7.603 11.907 1.00 94.69 84 ARG A O 1
ATOM 649 N N . ASN A 1 85 ? 2.324 6.651 12.954 1.00 95.62 85 ASN A N 1
ATOM 650 C CA . ASN A 1 85 ? 2.694 5.267 12.644 1.00 95.62 85 ASN A CA 1
ATOM 651 C C . ASN A 1 85 ? 2.629 4.986 11.135 1.00 95.62 85 ASN A C 1
ATOM 653 O O . ASN A 1 85 ? 3.620 4.537 10.563 1.00 95.62 85 ASN A O 1
ATOM 657 N N . ILE A 1 86 ? 1.512 5.329 10.481 1.00 96.38 86 ILE A N 1
ATOM 658 C CA . ILE A 1 86 ? 1.345 5.171 9.027 1.00 96.38 86 ILE A CA 1
ATOM 659 C C . ILE A 1 86 ? 2.333 6.068 8.276 1.00 96.38 86 ILE A C 1
ATOM 661 O O . ILE A 1 86 ? 3.039 5.600 7.386 1.00 96.38 86 ILE A O 1
ATOM 665 N N . SER A 1 87 ? 2.475 7.332 8.686 1.00 96.25 87 SER A N 1
ATOM 666 C CA . SER A 1 87 ? 3.439 8.256 8.077 1.00 96.25 87 SER A CA 1
ATOM 667 C C . SER A 1 87 ? 4.870 7.715 8.133 1.00 96.25 87 SER A C 1
ATOM 669 O O . SER A 1 87 ? 5.602 7.760 7.142 1.00 96.25 87 SER A O 1
ATOM 671 N N . ARG A 1 88 ? 5.276 7.154 9.280 1.00 96.44 88 ARG A N 1
ATOM 672 C CA . ARG A 1 88 ? 6.597 6.541 9.450 1.00 96.44 88 ARG A CA 1
ATOM 673 C C . ARG A 1 88 ? 6.754 5.300 8.577 1.00 96.44 88 ARG A C 1
ATOM 675 O O . ARG A 1 88 ? 7.801 5.172 7.947 1.00 96.44 88 ARG A O 1
ATOM 682 N N . LEU A 1 89 ? 5.749 4.428 8.526 1.00 97.19 89 LEU A N 1
ATOM 683 C CA . LEU A 1 89 ? 5.752 3.219 7.702 1.00 97.19 89 LEU A CA 1
ATOM 684 C C . LEU A 1 89 ? 5.968 3.558 6.218 1.00 97.19 89 LEU A C 1
ATOM 686 O O . LEU A 1 89 ? 6.927 3.080 5.615 1.00 97.19 89 LEU A O 1
ATOM 690 N N . PHE A 1 90 ? 5.170 4.472 5.660 1.00 97.38 90 PHE A N 1
ATOM 691 C CA . PHE A 1 90 ? 5.288 4.876 4.255 1.00 97.38 90 PHE A CA 1
ATOM 692 C C . PHE A 1 90 ? 6.621 5.574 3.947 1.00 97.38 90 PHE A C 1
ATOM 694 O O . PHE A 1 90 ? 7.221 5.338 2.900 1.00 97.38 90 PHE A O 1
ATOM 701 N N . LYS A 1 91 ? 7.146 6.399 4.865 1.00 97.31 91 LYS A N 1
ATOM 702 C CA . LYS A 1 91 ? 8.483 6.998 4.702 1.00 97.31 91 LYS A CA 1
ATOM 703 C C . LYS A 1 91 ? 9.594 5.943 4.671 1.00 97.31 91 LYS A C 1
ATOM 705 O O . LYS A 1 91 ? 10.505 6.070 3.858 1.00 97.31 91 LYS A O 1
ATOM 710 N N . HIS A 1 92 ? 9.516 4.905 5.509 1.00 97.69 92 HIS A N 1
ATOM 711 C CA . HIS A 1 92 ? 10.480 3.798 5.463 1.00 97.69 92 HIS A CA 1
ATOM 712 C C . HIS A 1 92 ? 10.346 3.000 4.168 1.00 97.69 92 HIS A C 1
ATOM 714 O O . HIS A 1 92 ? 11.364 2.693 3.557 1.00 97.69 92 HIS A O 1
ATOM 720 N N . ALA A 1 93 ? 9.122 2.752 3.705 1.00 96.50 93 ALA A N 1
ATOM 721 C CA . ALA A 1 93 ? 8.877 2.060 2.445 1.00 96.50 93 ALA A CA 1
ATOM 722 C C . ALA A 1 93 ? 9.510 2.788 1.246 1.00 96.50 93 ALA A C 1
ATOM 724 O O . ALA A 1 93 ? 10.138 2.158 0.399 1.00 96.50 93 ALA A O 1
ATOM 725 N N . ILE A 1 94 ? 9.465 4.129 1.226 1.00 95.88 94 ILE A N 1
ATOM 726 C CA . ILE A 1 94 ? 10.166 4.935 0.211 1.00 95.88 94 ILE A CA 1
ATOM 727 C C . ILE A 1 94 ? 11.683 4.730 0.283 1.00 95.88 94 ILE A C 1
ATOM 729 O O . ILE A 1 94 ? 12.335 4.615 -0.754 1.00 95.88 94 ILE A O 1
ATOM 733 N N . THR A 1 95 ? 12.259 4.716 1.487 1.00 96.62 95 THR A N 1
ATOM 734 C CA . THR A 1 95 ? 13.698 4.485 1.673 1.00 96.62 95 THR A CA 1
ATOM 735 C C . THR A 1 95 ? 14.098 3.090 1.204 1.00 96.62 95 THR A C 1
ATOM 737 O O . THR A 1 95 ? 15.069 2.966 0.464 1.00 96.62 95 THR A O 1
ATOM 740 N N . VAL A 1 96 ? 13.333 2.058 1.571 1.00 94.88 96 VAL A N 1
ATOM 741 C CA . VAL A 1 96 ? 13.576 0.673 1.140 1.00 94.88 96 VAL A CA 1
ATOM 742 C C . VAL A 1 96 ? 13.471 0.557 -0.380 1.00 94.88 96 VAL A C 1
ATOM 744 O O . VAL A 1 96 ? 14.412 0.093 -1.014 1.00 94.88 96 VAL A O 1
ATOM 747 N N . GLY A 1 97 ? 12.400 1.073 -0.987 1.00 91.94 97 GLY A N 1
ATOM 748 C CA . GLY A 1 97 ? 12.214 1.017 -2.438 1.00 91.94 97 GLY A CA 1
ATOM 749 C C . GLY A 1 97 ? 13.282 1.778 -3.233 1.00 91.94 97 GLY A C 1
ATOM 750 O O . GLY A 1 97 ? 13.608 1.382 -4.351 1.00 91.94 97 GLY A O 1
ATOM 751 N N . LYS A 1 98 ? 13.860 2.851 -2.668 1.00 91.81 98 LYS A N 1
ATOM 752 C CA . LYS A 1 98 ? 15.041 3.517 -3.243 1.00 91.81 98 LYS A CA 1
ATOM 753 C C . LYS A 1 98 ? 16.281 2.632 -3.147 1.00 91.81 98 LYS A C 1
ATOM 755 O O . LYS A 1 98 ? 16.941 2.451 -4.159 1.00 91.81 98 LYS A O 1
ATOM 760 N N . ARG A 1 99 ? 16.564 2.083 -1.960 1.00 93.69 99 ARG A N 1
ATOM 761 C CA . ARG A 1 99 ? 17.733 1.227 -1.720 1.00 93.69 99 ARG A CA 1
ATOM 762 C C . ARG A 1 99 ? 17.739 0.003 -2.621 1.00 93.69 99 ARG A C 1
ATOM 764 O O . ARG A 1 99 ? 18.744 -0.242 -3.266 1.00 93.69 99 ARG A O 1
ATOM 771 N N . VAL A 1 100 ? 16.615 -0.705 -2.740 1.00 90.44 100 VAL A N 1
ATOM 772 C CA . VAL A 1 100 ? 16.521 -1.878 -3.624 1.00 90.44 100 VAL A CA 1
ATOM 773 C C . VAL A 1 100 ? 16.835 -1.493 -5.070 1.00 90.44 100 VAL A C 1
ATOM 775 O O . VAL A 1 100 ? 17.631 -2.162 -5.710 1.00 90.44 100 VAL A O 1
ATOM 778 N N . ARG A 1 101 ? 16.304 -0.377 -5.580 1.00 84.56 101 ARG A N 1
ATOM 779 C CA . ARG A 1 101 ? 16.603 0.074 -6.951 1.00 84.56 101 ARG A CA 1
ATOM 780 C C . ARG A 1 101 ? 18.051 0.507 -7.170 1.00 84.56 101 ARG A C 1
ATOM 782 O O . ARG A 1 101 ? 18.529 0.415 -8.289 1.00 84.56 101 ARG A O 1
ATOM 789 N N . THR A 1 102 ? 18.721 1.031 -6.146 1.00 86.88 102 THR A N 1
ATOM 790 C CA . THR A 1 102 ? 20.122 1.468 -6.257 1.00 86.88 102 THR A CA 1
ATOM 791 C C . THR A 1 102 ? 21.118 0.344 -6.003 1.00 86.88 102 THR A C 1
ATOM 793 O O . THR A 1 102 ? 22.212 0.370 -6.547 1.00 86.88 102 THR A O 1
ATOM 796 N N . GLU A 1 103 ? 20.766 -0.608 -5.140 1.00 90.38 103 GLU A N 1
ATOM 797 C CA . GLU A 1 103 ? 21.638 -1.703 -4.699 1.00 90.38 103 GLU A CA 1
ATOM 798 C C . GLU A 1 103 ? 21.414 -2.985 -5.522 1.00 90.38 103 GLU A C 1
ATOM 800 O O . GLU A 1 103 ? 22.195 -3.925 -5.409 1.00 90.38 103 GLU A O 1
ATOM 805 N N . THR A 1 104 ? 20.365 -3.046 -6.352 1.00 84.19 104 THR A N 1
ATOM 806 C CA . THR A 1 104 ? 20.045 -4.212 -7.190 1.00 84.19 104 THR A CA 1
ATOM 807 C C . THR A 1 104 ? 19.765 -3.802 -8.630 1.00 84.19 104 THR A C 1
ATOM 809 O O . THR A 1 104 ? 19.332 -2.681 -8.895 1.00 84.19 104 THR A O 1
ATOM 812 N N . ASN A 1 105 ? 19.925 -4.744 -9.560 1.00 75.12 105 ASN A N 1
ATOM 813 C CA . ASN A 1 105 ? 19.643 -4.518 -10.976 1.00 75.12 105 ASN A CA 1
ATOM 814 C C . ASN A 1 105 ? 18.145 -4.612 -11.324 1.00 75.12 105 ASN A C 1
ATOM 816 O O . ASN A 1 105 ? 17.801 -4.747 -12.489 1.00 75.12 105 ASN A O 1
ATOM 820 N N . ILE A 1 106 ? 17.235 -4.550 -10.340 1.00 73.31 106 ILE A N 1
ATOM 821 C CA . ILE A 1 106 ? 15.786 -4.685 -10.585 1.00 73.31 106 ILE A CA 1
ATOM 822 C C . ILE A 1 106 ? 15.212 -3.546 -11.441 1.00 73.31 106 ILE A C 1
ATOM 824 O O . ILE A 1 106 ? 14.127 -3.666 -11.995 1.00 73.31 106 ILE A O 1
ATOM 828 N N . ALA A 1 107 ? 15.917 -2.415 -11.509 1.00 63.25 107 ALA A N 1
ATOM 829 C CA . ALA A 1 107 ? 15.552 -1.286 -12.357 1.00 63.25 107 ALA A CA 1
ATOM 830 C C . ALA A 1 107 ? 16.167 -1.370 -13.767 1.00 63.25 107 ALA A C 1
ATOM 832 O O . ALA A 1 107 ? 15.811 -0.562 -14.621 1.00 63.25 107 ALA A O 1
ATOM 833 N N . ALA A 1 108 ? 17.091 -2.303 -14.017 1.00 57.28 108 ALA A N 1
ATOM 834 C CA . ALA A 1 108 ? 17.607 -2.550 -15.356 1.00 57.28 108 ALA A CA 1
ATOM 835 C C . ALA A 1 108 ? 16.659 -3.508 -16.082 1.00 57.28 108 ALA A C 1
ATOM 837 O O . ALA A 1 108 ? 16.303 -4.560 -15.556 1.00 57.28 108 ALA A O 1
ATOM 838 N N . GLY A 1 109 ? 16.210 -3.121 -17.273 1.00 54.09 109 GLY A N 1
ATOM 839 C CA . GLY A 1 109 ? 15.284 -3.925 -18.074 1.00 54.09 109 GLY A CA 1
ATOM 840 C C . GLY A 1 109 ? 13.807 -3.755 -17.711 1.00 54.09 109 GLY A C 1
ATOM 841 O O . GLY A 1 109 ? 12.985 -4.570 -18.122 1.00 54.09 109 GLY A O 1
ATOM 842 N N . THR A 1 110 ? 13.434 -2.719 -16.948 1.00 51.91 110 THR A N 1
ATOM 843 C CA . THR A 1 110 ? 12.025 -2.463 -16.608 1.00 51.91 110 THR A CA 1
ATOM 844 C C . THR A 1 110 ? 11.185 -2.145 -17.837 1.00 51.91 110 THR A C 1
ATOM 846 O O . THR A 1 110 ? 11.120 -1.005 -18.299 1.00 51.91 110 THR A O 1
ATOM 849 N N . VAL A 1 111 ? 10.462 -3.158 -18.301 1.00 57.88 111 VAL A N 1
ATOM 850 C CA . VAL A 1 111 ? 9.256 -3.000 -19.107 1.00 57.88 111 VAL A CA 1
ATOM 851 C C . VAL A 1 111 ? 8.251 -2.183 -18.263 1.00 57.88 111 VAL A C 1
ATOM 853 O O . VAL A 1 111 ? 8.268 -2.205 -17.034 1.00 57.88 111 VAL A O 1
ATOM 856 N N . SER A 1 112 ? 7.396 -1.388 -18.890 1.00 63.38 112 SER A N 1
ATOM 857 C CA . SER A 1 112 ? 6.258 -0.722 -18.241 1.00 63.38 112 SER A CA 1
ATOM 858 C C . SER A 1 112 ? 4.959 -1.414 -18.642 1.00 63.38 112 SER A C 1
ATOM 860 O O . SER A 1 112 ? 4.911 -2.091 -19.672 1.00 63.38 112 SER A O 1
ATOM 862 N N . VAL A 1 113 ? 3.868 -1.201 -17.900 1.00 66.81 113 VAL A N 1
ATOM 863 C CA . VAL A 1 113 ? 2.543 -1.709 -18.320 1.00 66.81 113 VAL A CA 1
ATOM 864 C C . VAL A 1 113 ? 2.186 -1.206 -19.725 1.00 66.81 113 VAL A C 1
ATOM 866 O O . VAL A 1 113 ? 1.626 -1.942 -20.539 1.00 66.81 113 VAL A O 1
ATOM 869 N N . SER A 1 114 ? 2.572 0.031 -20.045 1.00 66.88 114 SER A N 1
ATOM 870 C CA . SER A 1 114 ? 2.378 0.627 -21.366 1.00 66.88 114 SER A CA 1
ATOM 871 C C . SER A 1 114 ? 3.146 -0.115 -22.462 1.00 66.88 114 SER A C 1
ATOM 873 O O . SER A 1 114 ? 2.572 -0.395 -23.512 1.00 66.88 114 SER A O 1
ATOM 875 N N . SER A 1 115 ? 4.415 -0.471 -22.238 1.00 67.44 115 SER A N 1
ATOM 876 C CA . SER A 1 115 ? 5.199 -1.210 -23.238 1.00 67.44 115 SER A CA 1
ATOM 877 C C . SER A 1 115 ? 4.741 -2.663 -23.372 1.00 67.44 115 SER A C 1
ATOM 879 O O . SER A 1 115 ? 4.607 -3.134 -24.497 1.00 67.44 115 SER A O 1
ATOM 881 N N . ALA A 1 116 ? 4.381 -3.329 -22.268 1.00 70.88 116 ALA A N 1
ATOM 882 C CA . ALA A 1 116 ? 3.786 -4.669 -22.303 1.00 70.88 116 ALA A CA 1
ATOM 883 C C . ALA A 1 116 ? 2.454 -4.687 -23.081 1.00 70.88 116 ALA A C 1
ATOM 885 O O . ALA A 1 116 ? 2.160 -5.630 -23.812 1.00 70.88 116 ALA A O 1
ATOM 886 N N . SER A 1 117 ? 1.660 -3.614 -22.981 1.00 69.69 117 SER A N 1
ATOM 887 C CA . SER A 1 117 ? 0.409 -3.469 -23.740 1.00 69.69 117 SER A CA 1
ATOM 888 C C . SER A 1 117 ? 0.653 -3.355 -25.249 1.00 69.69 117 SER A C 1
ATOM 890 O O . SER A 1 117 ? -0.098 -3.930 -26.037 1.00 69.69 117 SER A O 1
ATOM 892 N N . VAL A 1 118 ? 1.704 -2.635 -25.660 1.00 72.19 118 VAL A N 1
ATOM 893 C CA . VAL A 1 118 ? 2.098 -2.512 -27.076 1.00 72.19 118 VAL A CA 1
ATOM 894 C C . VAL A 1 118 ? 2.612 -3.846 -27.611 1.00 72.19 118 VAL A C 1
ATOM 896 O O . VAL A 1 118 ? 2.212 -4.262 -28.696 1.00 72.19 118 VAL A O 1
ATOM 899 N N . GLU A 1 119 ? 3.455 -4.537 -26.847 1.00 70.75 119 GLU A N 1
ATOM 900 C CA . GLU A 1 119 ? 3.984 -5.849 -27.217 1.00 70.75 119 GLU A CA 1
ATOM 901 C C . GLU A 1 119 ? 2.861 -6.882 -27.387 1.00 70.75 119 GLU A C 1
ATOM 903 O O . GLU A 1 119 ? 2.767 -7.543 -28.423 1.00 70.75 119 GLU A O 1
ATOM 908 N N . LEU A 1 120 ? 1.933 -6.944 -26.426 1.00 78.81 120 LEU A N 1
ATOM 909 C CA . LEU A 1 120 ? 0.759 -7.810 -26.509 1.00 78.81 120 LEU A CA 1
ATOM 910 C C . LEU A 1 120 ? -0.107 -7.486 -27.735 1.00 78.81 120 LEU A C 1
ATOM 912 O O . LEU A 1 120 ? -0.586 -8.402 -28.405 1.00 78.81 120 LEU A O 1
ATOM 916 N N . ALA A 1 121 ? -0.309 -6.201 -28.045 1.00 75.50 121 ALA A N 1
ATOM 917 C CA . ALA A 1 121 ? -1.064 -5.792 -29.225 1.00 75.50 121 ALA A CA 1
ATOM 918 C C . ALA A 1 121 ? -0.395 -6.288 -30.518 1.00 75.50 121 ALA A C 1
ATOM 920 O O . ALA A 1 121 ? -1.073 -6.854 -31.373 1.00 75.50 121 ALA A O 1
ATOM 921 N N . LEU A 1 122 ? 0.929 -6.151 -30.639 1.00 73.81 122 LEU A N 1
ATOM 922 C CA . LEU A 1 122 ? 1.684 -6.637 -31.798 1.00 73.81 122 LEU A CA 1
ATOM 923 C C . LEU A 1 122 ? 1.651 -8.164 -31.927 1.00 73.81 122 LEU A C 1
ATOM 925 O O . LEU A 1 122 ? 1.511 -8.666 -33.037 1.00 73.81 122 LEU A O 1
ATOM 929 N N . MET A 1 123 ? 1.710 -8.906 -30.815 1.00 77.81 123 MET A N 1
ATOM 930 C CA . MET A 1 123 ? 1.591 -10.371 -30.831 1.00 77.81 123 MET A CA 1
ATOM 931 C C . MET A 1 123 ? 0.209 -10.865 -31.282 1.00 77.81 123 MET A C 1
ATOM 933 O O . MET A 1 123 ? 0.084 -11.987 -31.771 1.00 77.81 123 MET A O 1
ATOM 937 N N . LYS A 1 124 ? -0.849 -10.075 -31.059 1.00 79.88 124 LYS A N 1
ATOM 938 C CA . LYS A 1 124 ? -2.237 -10.467 -31.356 1.00 79.88 124 LYS A CA 1
ATOM 939 C C . LYS A 1 124 ? -2.743 -9.978 -32.709 1.00 79.88 124 LYS A C 1
ATOM 941 O O . LYS A 1 124 ? -3.738 -10.516 -33.195 1.00 79.88 124 LYS A O 1
ATOM 946 N N . LEU A 1 125 ? -2.100 -8.982 -33.312 1.00 75.50 125 LEU A N 1
ATOM 947 C CA . LEU A 1 125 ? -2.472 -8.496 -34.634 1.00 75.50 125 LEU A CA 1
ATOM 948 C C . LEU A 1 125 ? -1.930 -9.444 -35.721 1.00 75.50 125 LEU A C 1
ATOM 950 O O . LEU A 1 125 ? -0.806 -9.934 -35.604 1.00 75.50 125 LEU A O 1
ATOM 954 N N . PRO A 1 126 ? -2.695 -9.708 -36.800 1.00 66.00 126 PRO A N 1
ATOM 955 C CA . PRO A 1 126 ? -2.131 -10.315 -38.003 1.00 66.00 126 PRO A CA 1
ATOM 956 C C . PRO A 1 126 ? -1.014 -9.408 -38.543 1.00 66.00 126 PRO A C 1
ATOM 958 O O . PRO A 1 126 ? -0.863 -8.283 -38.085 1.00 66.00 126 PRO A O 1
ATOM 961 N N . ALA A 1 127 ? -0.224 -9.873 -39.506 1.00 55.09 127 ALA A N 1
ATOM 962 C CA . ALA A 1 127 ? 1.038 -9.246 -39.893 1.00 55.09 127 ALA A CA 1
ATOM 963 C C . ALA A 1 127 ? 0.985 -8.158 -41.007 1.00 55.09 127 ALA A C 1
ATOM 965 O O . ALA A 1 127 ? 1.848 -8.212 -41.887 1.00 55.09 127 ALA A O 1
ATOM 966 N N . PRO A 1 128 ? 0.069 -7.156 -41.089 1.00 57.00 128 PRO A N 1
ATOM 967 C CA . PRO A 1 128 ? 0.442 -5.955 -41.813 1.00 57.00 128 PRO A CA 1
ATOM 968 C C . PRO A 1 128 ? 1.570 -5.270 -41.037 1.00 57.00 128 PRO A C 1
ATOM 970 O O . PRO A 1 128 ? 1.606 -5.299 -39.803 1.00 57.00 128 PRO A O 1
ATOM 973 N N . PRO A 1 129 ? 2.512 -4.639 -41.735 1.00 58.75 129 PRO A N 1
ATOM 974 C CA . PRO A 1 129 ? 3.611 -3.999 -41.056 1.00 58.75 129 PRO A CA 1
ATOM 975 C C . PRO A 1 129 ? 3.093 -2.792 -40.229 1.00 58.75 129 PRO A C 1
ATOM 977 O O . PRO A 1 129 ? 2.145 -2.121 -40.648 1.00 58.75 129 PRO A O 1
ATOM 980 N N . PRO A 1 130 ? 3.712 -2.467 -39.075 1.00 56.72 130 PRO A N 1
ATOM 981 C CA . PRO A 1 130 ? 3.119 -1.620 -38.020 1.00 56.72 130 PRO A CA 1
ATOM 982 C C . PRO A 1 130 ? 2.682 -0.208 -38.452 1.00 56.72 130 PRO A C 1
ATOM 984 O O . PRO A 1 130 ? 1.755 0.368 -37.900 1.00 56.72 130 PRO A O 1
ATOM 987 N N . TRP A 1 131 ? 3.344 0.344 -39.465 1.00 59.38 131 TRP A N 1
ATOM 988 C CA . TRP A 1 131 ? 3.062 1.622 -40.121 1.00 59.38 131 TRP A CA 1
ATOM 989 C C . TRP A 1 131 ? 1.749 1.704 -40.921 1.00 59.38 131 TRP A C 1
ATOM 991 O O . TRP A 1 131 ? 1.347 2.813 -41.265 1.00 59.38 131 TRP A O 1
ATOM 1001 N N . LEU A 1 132 ? 1.081 0.583 -41.216 1.00 57.16 132 LEU A N 1
ATOM 1002 C CA . LEU A 1 132 ? -0.183 0.561 -41.970 1.00 57.16 132 LEU A CA 1
ATOM 1003 C C . LEU A 1 132 ? -1.435 0.459 -41.090 1.00 57.16 132 LEU A C 1
ATOM 1005 O O . LEU A 1 132 ? -2.543 0.651 -41.591 1.00 57.16 132 LEU A O 1
ATOM 1009 N N . LEU A 1 133 ? -1.287 0.173 -39.794 1.00 62.06 133 LEU A N 1
ATOM 1010 C CA . LEU A 1 133 ? -2.419 0.097 -38.878 1.00 62.06 133 LEU A CA 1
ATOM 1011 C C . LEU A 1 133 ? -2.608 1.440 -38.163 1.00 62.06 133 LEU A C 1
ATOM 1013 O O . LEU A 1 133 ? -1.681 1.909 -37.500 1.00 62.06 133 LEU A O 1
ATOM 1017 N N . PRO A 1 134 ? -3.792 2.070 -38.253 1.00 62.69 134 PRO A N 1
ATOM 1018 C CA . PRO A 1 134 ? -4.084 3.249 -37.453 1.00 62.69 134 PRO A CA 1
ATOM 1019 C C . PRO A 1 134 ? -4.146 2.847 -35.974 1.00 62.69 134 PRO A C 1
ATOM 1021 O O . PRO A 1 134 ? -5.131 2.261 -35.521 1.00 62.69 134 PRO A O 1
ATOM 1024 N N . LEU A 1 135 ? -3.086 3.147 -35.216 1.00 64.31 135 LEU A N 1
ATOM 1025 C CA . LEU A 1 135 ? -3.061 2.931 -33.773 1.00 64.31 135 LEU A CA 1
ATOM 1026 C C . LEU A 1 135 ? -3.574 4.181 -33.057 1.00 64.31 135 LEU A C 1
ATOM 1028 O O . LEU A 1 135 ? -2.961 5.251 -33.101 1.00 64.31 135 LEU A O 1
ATOM 1032 N N . ASN A 1 136 ? -4.702 4.026 -32.375 1.00 67.00 136 ASN A N 1
ATOM 1033 C CA . ASN A 1 136 ? -5.290 5.072 -31.553 1.00 67.00 136 ASN A CA 1
ATOM 1034 C C . ASN A 1 136 ? -5.033 4.750 -30.083 1.00 67.00 136 ASN A C 1
ATOM 1036 O O . ASN A 1 136 ? -5.460 3.705 -29.595 1.00 67.00 136 ASN A O 1
ATOM 1040 N N . VAL A 1 137 ? -4.373 5.661 -29.372 1.00 62.19 137 VAL A N 1
ATOM 1041 C CA . VAL A 1 137 ? -4.278 5.612 -27.911 1.00 62.19 137 VAL A CA 1
ATOM 1042 C C . VAL A 1 137 ? -5.316 6.562 -27.341 1.00 62.19 137 VAL A C 1
ATOM 1044 O O . VAL A 1 137 ? -5.395 7.722 -27.746 1.00 62.19 137 VAL A O 1
ATOM 1047 N N . ILE A 1 138 ? -6.121 6.070 -26.405 1.00 66.38 138 ILE A N 1
ATOM 1048 C CA . ILE A 1 138 ? -7.122 6.875 -25.709 1.00 66.38 138 ILE A CA 1
ATOM 1049 C C . ILE A 1 138 ? -6.632 7.099 -24.280 1.00 66.38 138 ILE A C 1
ATOM 1051 O O . ILE A 1 138 ? -6.539 6.147 -23.511 1.00 66.38 138 ILE A O 1
ATOM 1055 N N . ASP A 1 139 ? -6.345 8.350 -23.920 1.00 48.31 139 ASP A N 1
ATOM 1056 C CA . ASP A 1 139 ? -6.049 8.751 -22.538 1.00 48.31 139 ASP A CA 1
ATOM 1057 C C . ASP A 1 139 ? -7.028 9.842 -22.093 1.00 48.31 139 ASP A C 1
ATOM 1059 O O . ASP A 1 139 ? -7.200 10.844 -22.787 1.00 48.31 139 ASP A O 1
ATOM 1063 N N . LYS A 1 140 ? -7.691 9.649 -20.943 1.00 41.31 140 LYS A N 1
ATOM 1064 C CA . LYS A 1 140 ? -8.598 10.626 -20.297 1.00 41.31 140 LYS A CA 1
ATOM 1065 C C . LYS A 1 140 ? -9.521 11.385 -21.278 1.00 41.31 140 LYS A C 1
ATOM 1067 O O . LYS A 1 140 ? -9.628 12.608 -21.205 1.00 41.31 140 LYS A O 1
ATOM 1072 N N . ASN A 1 141 ? -10.187 10.675 -22.195 1.00 37.91 141 ASN A N 1
ATOM 1073 C CA . ASN A 1 141 ? -11.073 11.211 -23.251 1.00 37.91 141 ASN A CA 1
ATOM 1074 C C . ASN A 1 141 ? -10.401 11.992 -24.398 1.00 37.91 141 ASN A C 1
ATOM 1076 O O . ASN A 1 141 ? -11.088 12.666 -25.165 1.00 37.91 141 ASN A O 1
ATOM 1080 N N . LYS A 1 142 ? -9.082 11.891 -24.570 1.00 35.62 142 LYS A N 1
ATOM 1081 C CA . LYS A 1 142 ? -8.381 12.341 -25.777 1.00 35.62 142 LYS A CA 1
ATOM 1082 C C . LYS A 1 142 ? -7.927 11.138 -26.586 1.00 35.62 142 LYS A C 1
ATOM 1084 O O . LYS A 1 142 ? -7.263 10.249 -26.063 1.00 35.62 142 LYS A O 1
ATOM 1089 N N . VAL A 1 143 ? -8.283 11.137 -27.866 1.00 56.22 143 VAL A N 1
ATOM 1090 C CA . VAL A 1 143 ? -7.763 10.178 -28.840 1.00 56.22 143 VAL A CA 1
ATOM 1091 C C . VAL A 1 143 ? -6.509 10.786 -29.454 1.00 56.22 143 VAL A C 1
ATOM 1093 O O . VAL A 1 143 ? -6.580 11.822 -30.114 1.00 56.22 143 VAL A O 1
ATOM 1096 N N . CYS A 1 144 ? -5.367 10.150 -29.226 1.00 50.12 144 CYS A N 1
ATOM 1097 C CA . CYS A 1 144 ? -4.108 10.479 -29.876 1.00 50.12 144 CYS A CA 1
ATOM 1098 C C . CYS A 1 144 ? -3.814 9.409 -30.928 1.00 50.12 144 CYS A C 1
ATOM 1100 O O . CYS A 1 144 ? -3.638 8.234 -30.599 1.00 50.12 144 CYS A O 1
ATOM 1102 N N . GLN A 1 145 ? -3.754 9.821 -32.194 1.00 58.62 145 GLN A N 1
ATOM 1103 C CA . GLN A 1 145 ? -3.194 8.989 -33.254 1.00 58.62 145 GLN A CA 1
ATOM 1104 C C . GLN A 1 145 ? -1.681 8.951 -33.082 1.00 58.62 145 GLN A C 1
ATOM 1106 O O . GLN A 1 145 ? -1.029 9.996 -33.095 1.00 58.62 145 GLN A O 1
ATOM 1111 N N . LEU A 1 146 ? -1.128 7.755 -32.904 1.00 59.16 146 LEU A N 1
ATOM 1112 C CA . LEU A 1 146 ? 0.318 7.590 -32.900 1.00 59.16 146 LEU A CA 1
ATOM 1113 C C . LEU A 1 146 ? 0.816 7.527 -34.338 1.00 59.16 146 LEU A C 1
ATOM 1115 O O . LEU A 1 146 ? 0.315 6.748 -35.151 1.00 59.16 146 LEU A O 1
ATOM 1119 N N . THR A 1 147 ? 1.828 8.333 -34.654 1.00 61.75 147 THR A N 1
ATOM 1120 C CA . THR A 1 147 ? 2.523 8.185 -35.932 1.00 61.75 147 THR A CA 1
ATOM 1121 C C . THR A 1 147 ? 3.431 6.950 -35.892 1.00 61.75 147 THR A C 1
ATOM 1123 O O . THR A 1 147 ? 3.853 6.525 -34.811 1.00 61.75 147 THR A O 1
ATOM 1126 N N . PRO A 1 148 ? 3.834 6.397 -37.050 1.00 59.25 148 PRO A N 1
ATOM 1127 C CA . PRO A 1 148 ? 4.816 5.313 -37.093 1.00 59.25 148 PRO A CA 1
ATOM 1128 C C . PRO A 1 148 ? 6.126 5.645 -36.356 1.00 59.25 148 PRO A C 1
ATOM 1130 O O . PRO A 1 148 ? 6.742 4.762 -35.768 1.00 59.25 148 PRO A O 1
ATOM 1133 N N . LYS A 1 149 ? 6.540 6.922 -36.319 1.00 56.38 149 LYS A N 1
ATOM 1134 C CA . LYS A 1 149 ? 7.709 7.375 -35.543 1.00 56.38 149 LYS A CA 1
ATOM 1135 C C . LYS A 1 149 ? 7.469 7.342 -34.035 1.00 56.38 149 LYS A C 1
ATOM 1137 O O . LYS A 1 149 ? 8.395 7.021 -33.297 1.00 56.38 149 LYS A O 1
ATOM 1142 N N . ASP A 1 150 ? 6.264 7.667 -33.579 1.00 60.75 150 ASP A N 1
ATOM 1143 C CA . ASP A 1 150 ? 5.915 7.609 -32.156 1.00 60.75 150 ASP A CA 1
ATOM 1144 C C . ASP A 1 150 ? 5.808 6.162 -31.682 1.00 60.75 150 ASP A C 1
ATOM 1146 O O . ASP A 1 150 ? 6.267 5.845 -30.588 1.00 60.75 150 ASP A O 1
ATOM 1150 N N . LEU A 1 151 ? 5.311 5.270 -32.545 1.00 59.75 151 LEU A N 1
ATOM 1151 C CA . LEU A 1 151 ? 5.328 3.831 -32.309 1.00 59.75 151 LEU A CA 1
ATOM 1152 C C . LEU A 1 151 ? 6.761 3.297 -32.230 1.00 59.75 151 LEU A C 1
ATOM 1154 O O . LEU A 1 151 ? 7.090 2.602 -31.279 1.00 59.75 151 LEU A O 1
ATOM 1158 N N . ILE A 1 152 ? 7.639 3.671 -33.169 1.00 59.38 152 ILE A N 1
ATOM 1159 C CA . ILE A 1 152 ? 9.062 3.302 -33.122 1.00 59.38 152 ILE A CA 1
ATOM 1160 C C . ILE A 1 152 ? 9.743 3.884 -31.882 1.00 59.38 152 ILE A C 1
ATOM 1162 O O . ILE A 1 152 ? 10.605 3.225 -31.334 1.00 59.38 152 ILE A O 1
ATOM 1166 N N . ARG A 1 153 ? 9.372 5.073 -31.391 1.00 57.66 153 ARG A N 1
ATOM 1167 C CA . ARG A 1 153 ? 9.909 5.620 -30.130 1.00 57.66 153 ARG A CA 1
ATOM 1168 C C . ARG A 1 153 ? 9.390 4.886 -28.898 1.00 57.66 153 ARG A C 1
ATOM 1170 O O . ARG A 1 153 ? 10.174 4.641 -27.991 1.00 57.66 153 ARG A O 1
ATOM 1177 N N . LEU A 1 154 ? 8.109 4.521 -28.867 1.00 59.25 154 LEU A N 1
ATOM 1178 C CA . LEU A 1 154 ? 7.524 3.672 -27.824 1.00 59.25 154 LEU A CA 1
ATOM 1179 C C . LEU A 1 154 ? 8.198 2.295 -27.805 1.00 59.25 154 LEU A C 1
ATOM 1181 O O . LEU A 1 154 ? 8.603 1.824 -26.747 1.00 59.25 154 LEU A O 1
ATOM 1185 N N . LEU A 1 155 ? 8.405 1.702 -28.980 1.00 53.53 155 LEU A N 1
ATOM 1186 C CA . LEU A 1 155 ? 9.100 0.431 -29.153 1.00 53.53 155 LEU A CA 1
ATOM 1187 C C . LEU A 1 155 ? 10.599 0.542 -28.883 1.00 53.53 155 LEU A C 1
ATOM 1189 O O . LEU A 1 155 ? 11.143 -0.334 -28.243 1.00 53.53 155 LEU A O 1
ATOM 1193 N N . ALA A 1 156 ? 11.274 1.614 -29.290 1.00 50.19 156 ALA A N 1
ATOM 1194 C CA . ALA A 1 156 ? 12.682 1.853 -28.980 1.00 50.19 156 ALA A CA 1
ATOM 1195 C C . ALA A 1 156 ? 12.873 2.148 -27.493 1.00 50.19 156 ALA A C 1
ATOM 1197 O O . ALA A 1 156 ? 13.876 1.745 -26.936 1.00 50.19 156 ALA A O 1
ATOM 1198 N N . SER A 1 157 ? 11.910 2.772 -26.811 1.00 50.47 157 SER A N 1
ATOM 1199 C CA . SER A 1 157 ? 11.937 2.856 -25.346 1.00 50.47 157 SER A CA 1
ATOM 1200 C C . SER A 1 157 ? 11.731 1.494 -24.672 1.00 50.47 157 SER A C 1
ATOM 1202 O O . SER A 1 157 ? 12.194 1.305 -23.554 1.00 50.47 157 SER A O 1
ATOM 1204 N N . ALA A 1 158 ? 11.080 0.549 -25.361 1.00 42.78 158 ALA A N 1
ATOM 1205 C CA . ALA A 1 158 ? 10.923 -0.833 -24.915 1.00 42.78 158 ALA A CA 1
ATOM 1206 C C . ALA A 1 158 ? 12.130 -1.727 -25.289 1.00 42.78 158 ALA A C 1
ATOM 1208 O O . ALA A 1 158 ? 12.473 -2.613 -24.521 1.00 42.78 158 ALA A O 1
ATOM 1209 N N . ALA A 1 159 ? 12.794 -1.472 -26.424 1.00 34.72 159 ALA A N 1
ATOM 1210 C CA . ALA A 1 159 ? 13.877 -2.280 -26.997 1.00 34.72 159 ALA A CA 1
ATOM 1211 C C . ALA A 1 159 ? 15.291 -1.739 -26.703 1.00 34.72 159 ALA A C 1
ATOM 1213 O O . ALA A 1 159 ? 16.247 -2.503 -26.684 1.00 34.72 159 ALA A O 1
ATOM 1214 N 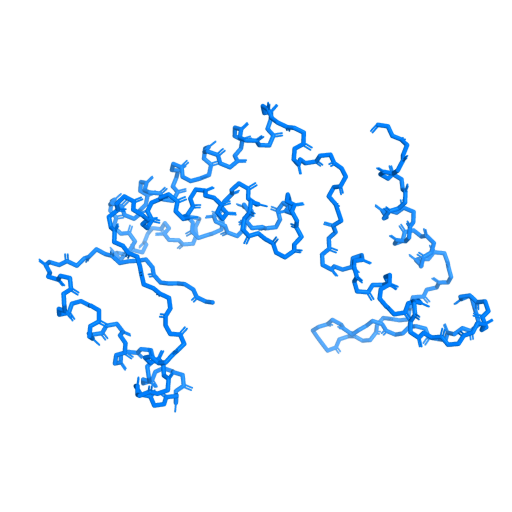N . ALA A 1 160 ? 15.456 -0.445 -26.395 1.00 33.44 160 ALA A N 1
ATOM 1215 C CA . ALA A 1 160 ? 16.730 0.130 -25.934 1.00 33.44 160 ALA A CA 1
ATOM 1216 C C . ALA A 1 160 ? 17.134 -0.345 -24.523 1.00 33.44 160 ALA A C 1
ATOM 1218 O O . ALA A 1 160 ? 18.097 0.161 -23.961 1.00 33.44 160 ALA A O 1
ATOM 1219 N N . PHE A 1 161 ? 16.405 -1.310 -23.957 1.00 36.25 161 PHE A N 1
ATOM 1220 C CA . PHE A 1 161 ? 16.739 -2.014 -22.723 1.00 36.25 161 PHE A CA 1
ATOM 1221 C C . PHE A 1 161 ? 17.232 -3.458 -22.952 1.00 36.25 161 PHE A C 1
ATOM 1223 O O . PHE A 1 161 ? 17.529 -4.143 -21.980 1.00 36.25 161 PHE A O 1
ATOM 1230 N N . GLU A 1 162 ? 17.358 -3.920 -24.206 1.00 27.95 162 GLU A N 1
ATOM 1231 C CA . GLU A 1 162 ? 17.945 -5.233 -24.546 1.00 27.95 162 GLU A CA 1
ATOM 1232 C C . GLU A 1 162 ? 19.452 -5.185 -24.881 1.00 27.95 162 GLU A C 1
ATOM 1234 O O . GLU A 1 162 ? 20.052 -6.219 -25.169 1.00 27.95 162 GLU A O 1
ATOM 1239 N N . CYS A 1 163 ? 20.101 -4.020 -24.825 1.00 25.52 163 CYS A N 1
ATOM 1240 C CA . CYS A 1 163 ? 21.552 -3.881 -25.001 1.00 25.52 163 CYS A CA 1
ATOM 1241 C C . CYS A 1 163 ? 22.087 -2.756 -24.103 1.00 25.52 163 CYS A C 1
ATOM 1243 O O . CYS A 1 163 ? 22.274 -1.647 -24.591 1.00 25.52 163 CYS A O 1
ATOM 1245 N N . ASP A 1 164 ? 22.245 -3.029 -22.805 1.00 28.61 164 ASP A N 1
ATOM 1246 C CA . ASP A 1 164 ? 23.339 -2.554 -21.929 1.00 28.61 164 ASP A CA 1
ATOM 1247 C C . ASP A 1 164 ? 23.192 -3.143 -20.511 1.00 28.61 164 ASP A C 1
ATOM 1249 O O . ASP A 1 164 ? 22.077 -3.082 -19.940 1.00 28.61 164 ASP A O 1
#

Radius of gyration: 20.35 Å; chains: 1; bounding box: 45×32×60 Å

InterPro domains:
  IPR015895 Glutamyl-tRNA reductase, N-terminal [PF05201] (1-104)
  IPR018214 Glutamyl-tRNA reductase, conserved site [PS00747] (47-70)
  IPR036343 Glutamyl-tRNA reductase, N-terminal domain superfamily [G3DSA:3.30.460.30] (1-109)
  IPR036343 Glutamyl-tRNA reductase, N-terminal domain superfamily [SSF69742] (2-106)

pLDDT: mean 79.05, std 19.51, range [25.52, 97.81]

Foldseek 3Di:
DDDDADDPDPVVVVVVVLVVVCVVVVPDSVVCVVVDDDDDDPRVLVVLLCQLLQVPPPWFRPNVSLVVLVVCLVVCVVPPRCDPVNNVSSVVSNVSSVCSVVVDCRNQLTDDPQLVVLVVVVVPDDDDPPQVDFDWDADPNDTDTQHPVNSVVSVCVNVVSVPD

Sequence (164 aa):
MEIYVVALSQHRGVKEVTEWMSKTSGVPVSELCQHRFLLYNKDATQHLFEVSAGLDSLVLGEGQILAQVKQVVKVGQGVVGFGRNISRLFKHAITVGKRVRTETNIAAGTVSVSSASVELALMKLPAPPPWLLPLNVIDKNKVCQLTPKDLIRLLASAAAFECD

Secondary structure (DSSP, 8-state):
-------SSHHHHHHHHHHHHHHHH---HHHHHHH-----HHHHHHHHHHHHHTTTSSSTT-HHHHHHHHHHHHHTTT-TTS-HHHHHHHHHHHHHHHHHHHHSGGGTT---HHHHHHHHHHHHS-SS-GGGS--EEEETTEEEEPPHHHHHHHHHHHHTTS--

Organism: NCBI:txid2448454